Protein AF-A0A537JD29-F1 (afdb_monomer_lite)

Organism: NCBI:txid2569760

Structure (mmCIF, N/CA/C/O backbone):
data_AF-A0A537JD29-F1
#
_entry.id   AF-A0A537JD29-F1
#
loop_
_atom_site.group_PDB
_atom_site.id
_atom_site.type_symbol
_atom_site.label_atom_id
_atom_site.label_alt_id
_atom_site.label_comp_id
_atom_site.label_asym_id
_atom_site.label_entity_id
_atom_site.label_seq_id
_atom_site.pdbx_PDB_ins_code
_atom_site.Cartn_x
_atom_site.Cartn_y
_atom_site.Cartn_z
_atom_site.occupancy
_atom_site.B_iso_or_equiv
_atom_site.auth_seq_id
_atom_site.auth_comp_id
_atom_site.auth_asym_id
_atom_site.auth_atom_id
_atom_site.pdbx_PDB_model_num
ATOM 1 N N . MET A 1 1 ? -12.123 9.861 7.207 1.00 89.69 1 MET A N 1
ATOM 2 C CA . MET A 1 1 ? -10.855 10.580 6.941 1.00 89.69 1 MET A CA 1
ATOM 3 C C . MET A 1 1 ? -10.050 9.739 5.967 1.00 89.69 1 MET A C 1
ATOM 5 O O . MET A 1 1 ? -10.044 8.530 6.146 1.00 89.69 1 MET A O 1
ATOM 9 N N . PHE A 1 2 ? -9.421 10.338 4.955 1.00 95.25 2 PHE A N 1
ATOM 10 C CA . PHE A 1 2 ? -8.551 9.631 4.010 1.00 95.25 2 PHE A CA 1
ATOM 11 C C . PHE A 1 2 ? -7.210 10.363 3.930 1.00 95.25 2 PHE A C 1
ATOM 13 O O . PHE A 1 2 ? -7.191 11.588 3.830 1.00 95.25 2 PHE A O 1
ATOM 20 N N . LEU A 1 3 ? -6.114 9.619 4.061 1.00 94.88 3 LEU A N 1
ATOM 21 C CA . LEU A 1 3 ? -4.749 10.127 4.173 1.00 94.88 3 LEU A CA 1
ATOM 22 C C . LEU A 1 3 ? -3.884 9.432 3.125 1.00 94.88 3 LEU A C 1
ATOM 24 O O . LEU A 1 3 ? -3.910 8.206 3.030 1.00 94.88 3 LEU A O 1
ATOM 28 N N . THR A 1 4 ? -3.097 10.208 2.385 1.00 95.19 4 THR A N 1
ATOM 29 C CA . THR A 1 4 ? -2.090 9.695 1.452 1.00 95.19 4 THR A CA 1
ATOM 30 C C . THR A 1 4 ? -0.699 10.130 1.903 1.00 95.19 4 THR A C 1
ATOM 32 O O . THR A 1 4 ? -0.522 11.194 2.499 1.00 95.19 4 THR A O 1
ATOM 35 N N . LEU A 1 5 ? 0.296 9.282 1.648 1.00 94.88 5 LEU A N 1
ATOM 36 C CA . LEU A 1 5 ? 1.701 9.569 1.926 1.00 94.88 5 LEU A CA 1
ATOM 37 C C . LEU A 1 5 ? 2.4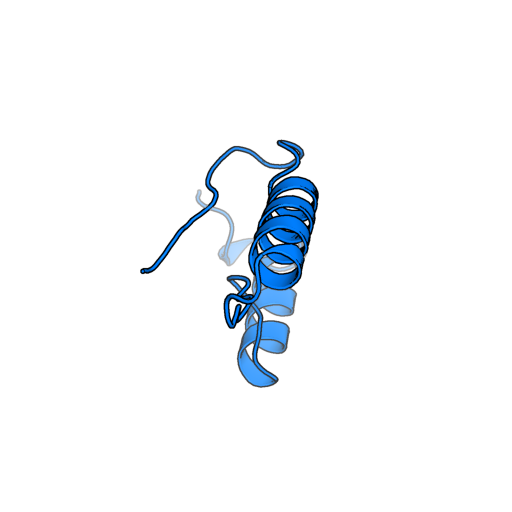66 9.564 0.609 1.00 94.88 5 LEU A C 1
ATOM 39 O O . LEU A 1 5 ? 2.667 8.507 0.015 1.00 94.88 5 LEU A O 1
ATOM 43 N N . GLU A 1 6 ? 2.910 10.746 0.190 1.00 94.62 6 GLU A N 1
ATOM 44 C CA . GLU A 1 6 ? 3.602 10.981 -1.078 1.00 94.62 6 GLU A CA 1
ATOM 45 C C . GLU A 1 6 ? 5.075 11.343 -0.869 1.00 94.62 6 GLU A C 1
ATOM 47 O O . GLU A 1 6 ? 5.486 11.800 0.197 1.00 94.62 6 GLU A O 1
ATOM 52 N N . GLY A 1 7 ? 5.892 11.123 -1.898 1.00 94.12 7 GLY A N 1
ATOM 53 C CA . GLY A 1 7 ? 7.326 11.416 -1.863 1.00 94.12 7 GLY A CA 1
ATOM 54 C C . GLY A 1 7 ? 8.151 10.519 -2.787 1.00 94.12 7 GLY A C 1
ATOM 55 O O . GLY A 1 7 ? 7.629 9.533 -3.318 1.00 94.12 7 GLY A O 1
ATOM 56 N N . PRO A 1 8 ? 9.450 10.807 -2.967 1.00 92.88 8 PRO A N 1
ATOM 57 C CA . PRO A 1 8 ? 10.316 10.028 -3.846 1.00 92.88 8 PRO A CA 1
ATOM 58 C C . PRO A 1 8 ? 10.529 8.592 -3.344 1.00 92.88 8 PRO A C 1
ATOM 60 O O . PRO A 1 8 ? 10.182 8.227 -2.210 1.00 92.88 8 PRO A O 1
ATOM 63 N N . GLU A 1 9 ? 11.073 7.734 -4.205 1.00 86.88 9 GLU A N 1
ATOM 64 C CA . GLU A 1 9 ? 11.510 6.397 -3.803 1.00 86.88 9 GLU A CA 1
ATOM 65 C C . GLU A 1 9 ? 12.549 6.490 -2.672 1.00 86.88 9 GLU A C 1
ATOM 67 O O . GLU A 1 9 ? 13.353 7.417 -2.621 1.00 86.88 9 GLU A O 1
ATOM 72 N N . GLY A 1 10 ? 12.463 5.590 -1.691 1.00 90.50 10 GLY A N 1
ATOM 73 C CA . GLY A 1 10 ? 13.320 5.637 -0.500 1.00 90.50 10 GLY A CA 1
ATOM 74 C C . GLY A 1 10 ? 12.932 6.672 0.569 1.00 90.50 10 GLY A C 1
ATOM 75 O O . GLY A 1 10 ? 13.480 6.616 1.662 1.00 90.50 10 GLY A O 1
ATOM 76 N N . ALA A 1 11 ? 11.933 7.540 0.349 1.00 95.62 11 ALA A N 1
ATOM 77 C CA . ALA A 1 11 ? 11.516 8.567 1.325 1.00 95.62 11 ALA A CA 1
ATOM 78 C C . ALA A 1 11 ? 10.881 8.034 2.632 1.00 95.62 11 ALA A C 1
ATOM 80 O O . ALA A 1 11 ? 10.407 8.808 3.457 1.00 95.62 11 ALA A O 1
ATOM 81 N N . GLY A 1 12 ? 10.805 6.713 2.824 1.00 95.94 12 GLY A N 1
ATOM 82 C CA . GLY A 1 12 ? 10.259 6.113 4.046 1.00 95.94 12 GLY A CA 1
ATOM 83 C C . GLY A 1 12 ? 8.729 6.064 4.131 1.00 95.94 12 GLY A C 1
ATOM 84 O O . GLY A 1 12 ? 8.206 5.734 5.190 1.00 95.94 12 GLY A O 1
ATOM 85 N N . LYS A 1 13 ? 8.002 6.322 3.033 1.00 95.44 13 LYS A N 1
ATOM 86 C CA . LYS A 1 13 ? 6.522 6.333 2.982 1.00 95.44 13 LYS A CA 1
ATOM 87 C C . LYS A 1 13 ? 5.882 5.097 3.619 1.00 95.44 13 LYS A C 1
ATOM 89 O O . LYS A 1 13 ? 5.012 5.226 4.467 1.00 95.44 13 LYS A O 1
ATOM 94 N N . THR A 1 14 ? 6.362 3.902 3.263 1.00 93.31 14 THR A N 1
ATOM 95 C CA . THR A 1 14 ? 5.878 2.631 3.833 1.00 93.31 14 THR A CA 1
ATOM 96 C C . THR A 1 14 ? 6.087 2.564 5.344 1.00 93.31 14 THR A C 1
ATOM 98 O O . THR A 1 14 ? 5.201 2.127 6.070 1.00 93.31 14 THR A O 1
ATOM 101 N N . THR A 1 15 ? 7.253 2.999 5.826 1.00 96.75 15 THR A N 1
ATOM 102 C CA . THR A 1 15 ? 7.567 3.008 7.259 1.00 96.75 15 THR A CA 1
ATOM 103 C C . THR A 1 15 ? 6.638 3.958 8.001 1.00 96.75 15 THR A C 1
ATOM 105 O O . THR A 1 15 ? 6.063 3.577 9.014 1.00 96.75 15 THR A O 1
ATOM 108 N N . GLN A 1 16 ? 6.451 5.169 7.473 1.00 97.19 16 GLN A N 1
ATOM 109 C CA . GLN A 1 16 ? 5.584 6.171 8.085 1.00 97.19 16 GLN A CA 1
ATOM 110 C C . GLN A 1 16 ? 4.108 5.756 8.054 1.00 97.19 16 GLN A C 1
ATOM 112 O O . GLN A 1 16 ? 3.423 5.930 9.055 1.00 97.19 16 GLN A O 1
ATOM 117 N N . ALA A 1 17 ? 3.637 5.132 6.967 1.00 95.88 17 ALA A N 1
ATOM 118 C CA . ALA A 1 17 ? 2.275 4.601 6.870 1.00 95.88 17 ALA A CA 1
ATOM 119 C C . ALA A 1 17 ? 1.965 3.636 8.021 1.00 95.88 17 ALA A C 1
ATOM 121 O O . ALA A 1 17 ? 0.970 3.811 8.721 1.00 95.88 17 ALA A O 1
ATOM 122 N N . ARG A 1 18 ? 2.872 2.679 8.263 1.00 96.12 18 ARG A N 1
ATOM 123 C CA . ARG A 1 18 ? 2.736 1.697 9.343 1.00 96.12 18 ARG A CA 1
ATOM 124 C C . ARG A 1 18 ? 2.725 2.360 10.721 1.00 96.12 18 ARG A C 1
ATOM 126 O O . ARG A 1 18 ? 1.871 2.039 11.538 1.00 96.12 18 ARG A O 1
ATOM 133 N N . LEU A 1 19 ? 3.649 3.291 10.975 1.00 97.81 19 LEU A N 1
ATOM 134 C CA . LEU A 1 19 ? 3.751 3.976 12.271 1.00 97.81 19 LEU A CA 1
ATOM 135 C C . LEU A 1 19 ? 2.506 4.816 12.582 1.00 97.81 19 LEU A C 1
ATOM 137 O O . LEU A 1 19 ? 1.998 4.771 13.698 1.00 97.81 19 LEU A O 1
ATOM 141 N N . VAL A 1 20 ? 1.988 5.547 11.592 1.00 96.94 20 VAL A N 1
ATOM 142 C CA . VAL A 1 20 ? 0.748 6.325 11.743 1.00 96.94 20 VAL A CA 1
ATOM 143 C C . VAL A 1 20 ? -0.446 5.401 11.979 1.00 96.94 20 VAL A C 1
ATOM 145 O O . VAL A 1 20 ? -1.275 5.677 12.845 1.00 96.94 20 VAL A O 1
ATOM 148 N N . ALA A 1 21 ? -0.529 4.286 11.249 1.00 97.06 21 ALA A N 1
ATOM 149 C CA . ALA A 1 21 ? -1.598 3.315 11.441 1.00 97.06 21 ALA A CA 1
ATOM 150 C C . ALA A 1 21 ? -1.562 2.681 12.843 1.00 97.06 21 ALA A C 1
ATOM 152 O O . ALA A 1 21 ? -2.608 2.532 13.473 1.00 97.06 21 ALA A O 1
ATOM 153 N N . GLU A 1 22 ? -0.374 2.347 13.354 1.00 98.19 22 GLU A N 1
ATOM 154 C CA . GLU A 1 22 ? -0.175 1.830 14.714 1.00 98.19 22 GLU A CA 1
ATOM 155 C C . GLU A 1 22 ? -0.580 2.849 15.790 1.00 98.19 22 GLU A C 1
ATOM 157 O O . GLU A 1 22 ? -1.318 2.482 16.706 1.00 98.19 22 GLU A O 1
ATOM 162 N N . ASP A 1 23 ? -0.187 4.122 15.657 1.00 98.25 23 ASP A N 1
ATOM 163 C CA . ASP A 1 23 ? -0.608 5.191 16.579 1.00 98.25 23 ASP A CA 1
ATOM 164 C C . ASP A 1 23 ? -2.136 5.336 16.617 1.00 98.25 23 ASP A C 1
ATOM 166 O O . ASP A 1 23 ? -2.755 5.348 17.683 1.00 98.25 23 ASP A O 1
ATOM 170 N N . PHE A 1 24 ? -2.775 5.386 15.448 1.00 97.88 24 PHE A N 1
ATOM 171 C CA . PHE A 1 24 ? -4.221 5.578 15.353 1.00 97.88 24 PHE A CA 1
ATOM 172 C C . PHE A 1 24 ? -5.000 4.393 15.922 1.00 97.88 24 PHE A C 1
ATOM 174 O O . PHE A 1 24 ? -5.955 4.601 16.676 1.00 97.88 24 PHE A O 1
ATOM 181 N N . ARG A 1 25 ? -4.559 3.161 15.649 1.00 97.94 25 ARG A N 1
ATOM 182 C CA . ARG A 1 25 ? -5.130 1.963 16.283 1.00 97.94 25 ARG A CA 1
ATOM 183 C C . ARG A 1 25 ? -4.931 1.980 17.797 1.00 97.94 25 ARG A C 1
ATOM 185 O O . ARG A 1 25 ? -5.868 1.676 18.528 1.00 97.94 25 ARG A O 1
ATOM 192 N N . GLY A 1 26 ? -3.758 2.401 18.280 1.00 98.38 26 GLY A N 1
ATOM 193 C CA . GLY A 1 26 ? -3.473 2.567 19.711 1.00 98.38 26 GLY A CA 1
ATOM 194 C C . GLY A 1 26 ? -4.394 3.576 20.406 1.00 98.38 26 GLY A C 1
ATOM 195 O O . GLY A 1 26 ? -4.660 3.464 21.601 1.00 98.38 26 GLY A O 1
ATOM 196 N N . ARG A 1 27 ? -4.950 4.521 19.645 1.00 98.06 27 ARG A N 1
ATOM 197 C CA . ARG A 1 27 ? -5.941 5.506 20.102 1.00 98.06 27 ARG A CA 1
ATOM 198 C C . ARG A 1 27 ? -7.393 5.038 19.944 1.00 98.06 27 ARG A C 1
ATOM 200 O O . ARG A 1 27 ? -8.306 5.822 20.191 1.00 98.06 27 ARG A O 1
ATOM 207 N N . GLY A 1 28 ? -7.615 3.783 19.549 1.00 98.31 28 GLY A N 1
ATOM 208 C CA . GLY A 1 28 ? -8.942 3.185 19.386 1.00 98.31 28 GLY A CA 1
ATOM 209 C C . GLY A 1 28 ? -9.641 3.530 18.069 1.00 98.31 28 GLY A C 1
ATOM 210 O O . GLY A 1 28 ? -10.851 3.344 17.964 1.00 98.31 28 GLY A O 1
ATOM 211 N N . LEU A 1 29 ? -8.913 4.047 17.074 1.00 98.25 29 LEU A N 1
ATOM 212 C CA . LEU A 1 29 ? -9.464 4.301 15.74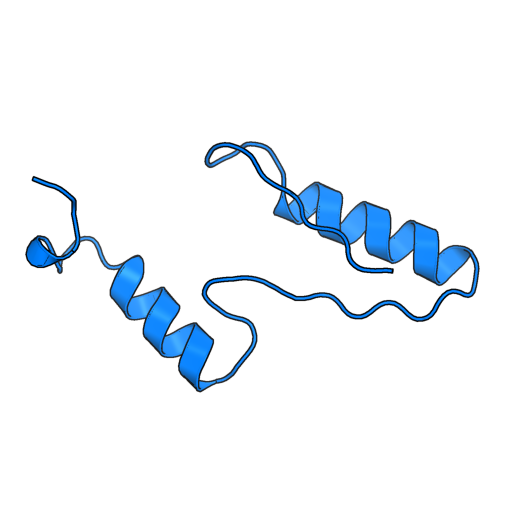5 1.00 98.25 29 LEU A CA 1
ATOM 213 C C . LEU A 1 29 ? -9.386 3.037 14.887 1.00 98.25 29 LEU A C 1
ATOM 215 O O . LEU A 1 29 ? -8.378 2.329 14.898 1.00 98.25 29 LEU A O 1
ATOM 219 N N . ASP A 1 30 ? -10.431 2.792 14.099 1.00 97.75 30 ASP A N 1
ATOM 220 C CA . ASP A 1 30 ? -10.375 1.795 13.033 1.00 97.75 30 ASP A CA 1
ATOM 221 C C . ASP A 1 30 ? -9.531 2.333 11.868 1.00 97.75 30 ASP A C 1
ATOM 223 O O . ASP A 1 30 ? -9.711 3.471 11.421 1.00 97.75 30 ASP A O 1
ATOM 227 N N . VAL A 1 31 ? -8.573 1.529 11.406 1.00 97.12 31 VAL A N 1
ATOM 228 C CA . VAL A 1 31 ? -7.581 1.938 10.406 1.00 97.12 31 VAL A CA 1
ATOM 229 C C . VAL A 1 31 ? -7.428 0.860 9.348 1.00 97.12 31 VAL A C 1
ATOM 231 O O . VAL A 1 31 ? -6.857 -0.209 9.600 1.00 97.12 31 VAL A O 1
ATOM 234 N N . LEU A 1 32 ? -7.843 1.212 8.133 1.00 95.25 32 LEU A N 1
ATOM 235 C CA . LEU A 1 32 ? -7.574 0.460 6.918 1.00 95.25 32 LEU A CA 1
ATOM 236 C C . LEU A 1 32 ? -6.325 1.018 6.227 1.00 95.25 32 LEU A C 1
ATOM 238 O O . LEU A 1 32 ? -6.263 2.201 5.897 1.00 95.25 32 LEU A O 1
ATOM 242 N N . GLU A 1 33 ? -5.346 0.153 5.987 1.00 93.81 33 GLU A N 1
ATOM 243 C CA . GLU A 1 33 ? -4.163 0.482 5.194 1.00 93.81 33 GLU A CA 1
ATOM 244 C C . GLU A 1 33 ? -4.388 0.077 3.735 1.00 93.81 33 GLU A C 1
ATOM 246 O O . GLU A 1 33 ? -4.864 -1.022 3.451 1.00 93.81 33 GLU A O 1
ATOM 251 N N . ALA A 1 34 ? -4.011 0.957 2.810 1.00 90.25 34 ALA A N 1
ATOM 252 C CA . ALA A 1 34 ? -4.021 0.694 1.377 1.00 90.25 34 ALA A CA 1
ATOM 253 C C . ALA A 1 34 ? -2.660 1.063 0.774 1.00 90.25 34 ALA A C 1
ATOM 255 O O . ALA A 1 34 ? -1.979 1.975 1.248 1.00 90.25 34 ALA A O 1
ATOM 256 N N . ARG A 1 35 ? -2.255 0.343 -0.275 1.00 84.94 35 ARG A N 1
ATOM 257 C CA . ARG A 1 35 ? -1.024 0.599 -1.031 1.00 84.94 35 ARG A CA 1
ATOM 258 C C . ARG A 1 35 ? -1.337 0.572 -2.518 1.00 84.94 35 ARG A C 1
ATOM 260 O O . ARG A 1 35 ? -1.965 -0.370 -2.985 1.00 84.94 35 ARG A O 1
ATOM 267 N N . GLU A 1 36 ? -0.783 1.530 -3.253 1.00 87.62 36 GLU A N 1
ATOM 268 C CA . GLU A 1 36 ? -0.895 1.603 -4.708 1.00 87.62 36 GLU A CA 1
ATOM 269 C C . GLU A 1 36 ? 0.485 1.772 -5.380 1.00 87.62 36 GLU A C 1
ATOM 271 O O . GLU A 1 36 ? 1.379 2.398 -4.801 1.00 87.62 36 GLU A O 1
ATOM 276 N N . PRO A 1 37 ? 0.691 1.197 -6.582 1.00 87.56 37 PRO A N 1
ATOM 277 C CA . PRO A 1 37 ? -0.091 0.089 -7.136 1.00 87.56 37 PRO A CA 1
ATOM 278 C C . PRO A 1 37 ? 0.067 -1.162 -6.252 1.00 87.56 37 PRO A C 1
ATOM 280 O O . PRO A 1 37 ? 1.162 -1.412 -5.731 1.00 87.56 37 PRO A O 1
ATOM 283 N N . GLY A 1 38 ? -1.017 -1.921 -6.065 1.00 87.56 38 GLY A N 1
ATOM 284 C CA . GLY A 1 38 ? -1.064 -3.091 -5.181 1.00 87.56 38 GLY A CA 1
ATOM 285 C C . GLY A 1 38 ? -2.375 -3.204 -4.397 1.00 87.56 38 GLY A C 1
ATOM 286 O O . GLY A 1 38 ? -3.397 -2.646 -4.793 1.00 87.56 38 GLY A O 1
ATOM 287 N N . GLY A 1 39 ? -2.356 -3.964 -3.302 1.00 85.50 39 GLY A N 1
ATOM 288 C CA . GLY A 1 39 ? -3.440 -4.008 -2.307 1.00 85.50 39 GLY A CA 1
ATOM 289 C C . GLY A 1 39 ? -4.632 -4.910 -2.650 1.00 85.50 39 GLY A C 1
ATOM 290 O O . GLY A 1 39 ? -5.504 -5.122 -1.812 1.00 85.50 39 GLY A O 1
ATOM 291 N N . THR A 1 40 ? -4.665 -5.494 -3.849 1.00 90.31 40 THR A N 1
ATOM 292 C CA . THR A 1 40 ? -5.632 -6.526 -4.263 1.00 90.31 40 THR A CA 1
ATOM 293 C C . THR A 1 40 ? -4.917 -7.610 -5.073 1.00 90.31 40 THR A C 1
ATOM 295 O O . THR A 1 40 ? -3.861 -7.323 -5.638 1.00 90.31 40 THR A O 1
ATOM 298 N N . PRO A 1 41 ? -5.468 -8.835 -5.211 1.00 92.81 41 PRO A N 1
ATOM 299 C CA . PRO A 1 41 ? -4.817 -9.889 -5.994 1.00 92.81 41 PRO A CA 1
ATOM 300 C C . PRO A 1 41 ? -4.465 -9.464 -7.427 1.00 92.81 41 PRO A C 1
ATOM 302 O O . PRO A 1 41 ? -3.386 -9.784 -7.917 1.00 92.81 41 PRO A O 1
ATOM 305 N N . ILE A 1 42 ? -5.348 -8.705 -8.086 1.00 94.31 42 ILE A N 1
ATOM 306 C CA . ILE A 1 42 ? -5.086 -8.166 -9.425 1.00 94.31 42 ILE A CA 1
ATOM 307 C C . ILE A 1 42 ? -4.152 -6.949 -9.388 1.00 94.31 42 ILE A C 1
ATOM 309 O O . ILE A 1 42 ? -3.280 -6.820 -10.241 1.00 94.31 42 ILE A O 1
ATOM 313 N N . GLY A 1 43 ? -4.272 -6.089 -8.373 1.00 91.44 43 GLY A N 1
ATOM 314 C CA . GLY A 1 43 ? -3.389 -4.939 -8.177 1.00 91.44 43 GLY A CA 1
ATOM 315 C C . GLY A 1 43 ? -1.929 -5.341 -7.967 1.00 91.44 43 GLY A C 1
ATOM 316 O O . GLY A 1 43 ? -1.039 -4.684 -8.497 1.00 91.44 43 GLY A O 1
ATOM 317 N N . GLU A 1 44 ? -1.671 -6.449 -7.265 1.00 92.25 44 GLU A N 1
ATOM 318 C CA . GLU A 1 44 ? -0.320 -7.003 -7.110 1.00 92.25 44 GLU A CA 1
ATOM 319 C C . GLU A 1 44 ? 0.245 -7.531 -8.438 1.00 92.25 44 GLU A C 1
ATOM 321 O O . GLU A 1 44 ? 1.424 -7.326 -8.727 1.00 92.25 44 GLU A O 1
ATOM 326 N N . GLN A 1 45 ? -0.586 -8.137 -9.297 1.00 92.88 45 GLN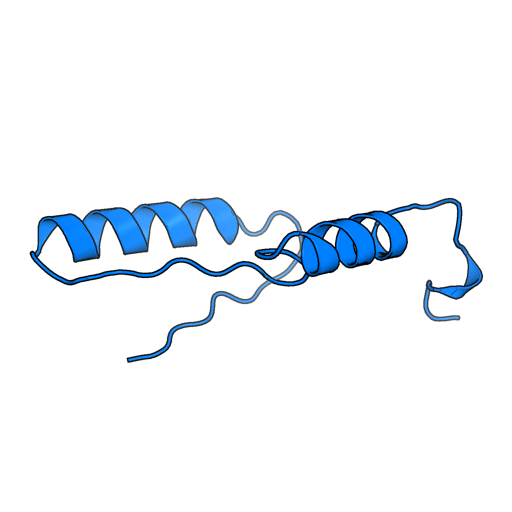 A N 1
ATOM 327 C CA . GLN A 1 45 ? -0.159 -8.545 -10.643 1.00 92.88 45 GLN A CA 1
ATOM 328 C C . GLN A 1 45 ? 0.192 -7.330 -11.510 1.00 92.88 45 GLN A C 1
ATOM 330 O O . GLN A 1 45 ? 1.236 -7.313 -12.159 1.00 92.88 45 GLN A O 1
ATOM 335 N N . ILE A 1 46 ? -0.637 -6.283 -11.475 1.00 92.19 46 ILE A N 1
ATOM 336 C CA . ILE A 1 46 ? -0.376 -5.025 -12.189 1.00 92.19 46 ILE A CA 1
ATOM 337 C C . ILE A 1 46 ? 0.909 -4.371 -11.669 1.00 92.19 46 ILE A C 1
ATOM 339 O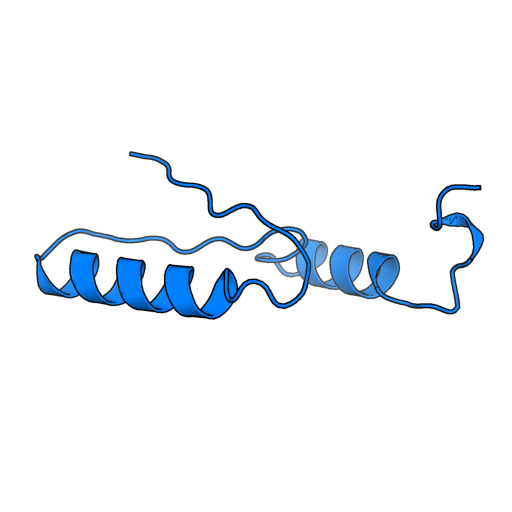 O . ILE A 1 46 ? 1.749 -3.949 -12.458 1.00 92.19 46 ILE A O 1
ATOM 343 N N . ARG A 1 47 ? 1.108 -4.331 -10.347 1.00 90.19 47 ARG A N 1
ATOM 344 C CA . ARG A 1 47 ? 2.340 -3.829 -9.728 1.00 90.19 47 ARG A CA 1
ATOM 345 C C . ARG A 1 47 ? 3.569 -4.582 -10.233 1.00 90.19 47 ARG A C 1
ATOM 347 O O . ARG A 1 47 ? 4.564 -3.947 -10.571 1.00 90.19 47 ARG A O 1
ATOM 354 N N . ALA A 1 48 ? 3.511 -5.913 -10.263 1.00 90.31 48 ALA A N 1
ATOM 355 C CA . ALA A 1 48 ? 4.619 -6.735 -10.734 1.00 90.31 48 ALA A CA 1
ATOM 356 C C . ALA A 1 48 ? 4.970 -6.419 -12.193 1.00 90.31 48 ALA A C 1
ATOM 358 O O . ALA A 1 48 ? 6.146 -6.274 -12.507 1.00 90.31 48 ALA A O 1
ATOM 359 N N . LEU A 1 49 ? 3.960 -6.239 -13.053 1.00 90.25 49 LEU A N 1
ATOM 360 C CA . LEU A 1 49 ? 4.173 -5.797 -14.430 1.00 90.25 49 LEU A CA 1
ATOM 361 C C . LEU A 1 49 ? 4.873 -4.434 -14.464 1.00 90.25 49 LEU A C 1
ATOM 363 O O . LEU A 1 49 ? 5.915 -4.331 -15.103 1.00 90.25 49 LEU A O 1
ATOM 367 N N . LEU A 1 50 ? 4.351 -3.436 -13.739 1.00 87.88 50 LEU A N 1
ATOM 368 C CA . LEU A 1 50 ? 4.869 -2.059 -13.702 1.00 87.88 50 LEU A CA 1
ATOM 369 C C . LEU A 1 50 ? 6.323 -1.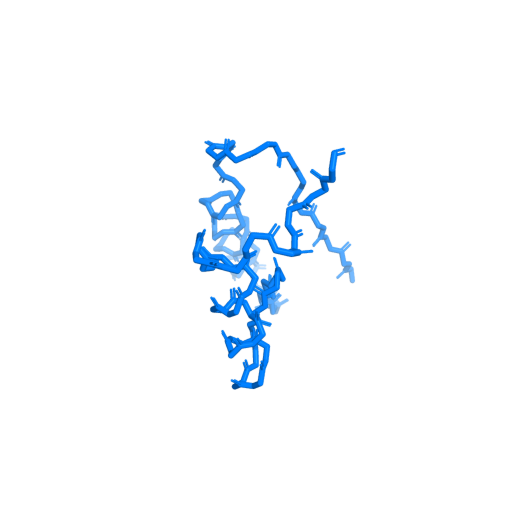947 -13.213 1.00 87.88 50 LEU A C 1
ATOM 371 O O . LEU A 1 50 ? 7.048 -1.068 -13.668 1.00 87.88 50 LEU A O 1
ATOM 375 N N . LEU A 1 51 ? 6.745 -2.804 -12.279 1.00 85.88 51 LEU A N 1
ATOM 376 C CA . LEU A 1 51 ? 8.092 -2.774 -11.690 1.00 85.88 51 LEU A CA 1
ATOM 377 C C . LEU A 1 51 ? 9.112 -3.648 -12.430 1.00 85.88 51 LEU A C 1
ATOM 379 O O . LEU A 1 51 ? 10.296 -3.638 -12.089 1.00 85.88 51 LEU A O 1
ATOM 383 N N . ASP A 1 52 ? 8.676 -4.425 -13.417 1.00 88.75 52 ASP A N 1
ATOM 384 C CA . ASP A 1 52 ? 9.562 -5.289 -14.181 1.00 88.75 52 ASP A CA 1
ATOM 385 C C . ASP A 1 52 ? 10.374 -4.477 -15.198 1.00 88.75 52 ASP A C 1
ATOM 387 O O . ASP A 1 52 ? 9.869 -4.022 -16.226 1.00 88.75 52 ASP A O 1
ATOM 391 N N . ALA A 1 53 ? 11.674 -4.347 -14.927 1.00 83.31 53 ALA A N 1
ATOM 392 C CA . ALA A 1 53 ? 12.620 -3.595 -15.749 1.00 83.31 53 ALA A CA 1
ATOM 393 C C . ALA A 1 53 ? 12.771 -4.126 -17.190 1.00 83.31 53 ALA A C 1
ATOM 395 O O . ALA A 1 53 ? 13.354 -3.446 -18.038 1.00 83.31 53 ALA A O 1
ATOM 396 N N . ARG A 1 54 ? 12.268 -5.331 -17.491 1.00 87.19 54 ARG A N 1
ATOM 397 C CA . ARG A 1 54 ? 12.263 -5.893 -18.850 1.00 87.19 54 ARG A CA 1
ATOM 398 C C . ARG A 1 54 ? 11.236 -5.209 -19.753 1.00 87.19 54 ARG A C 1
ATOM 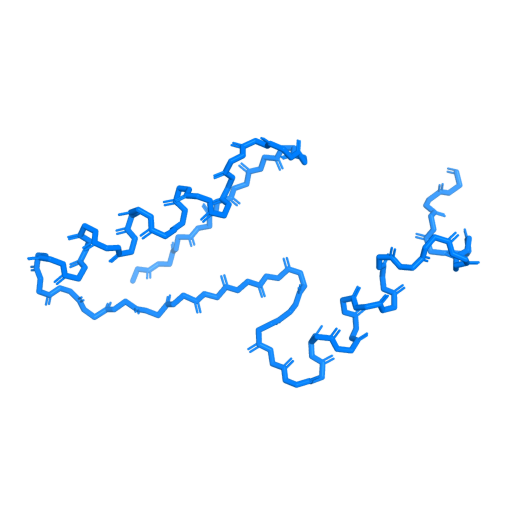400 O O . ARG A 1 54 ? 11.436 -5.183 -20.965 1.00 87.19 54 ARG A O 1
ATOM 407 N N . HIS A 1 55 ? 10.176 -4.638 -19.186 1.00 85.44 55 HIS A N 1
ATOM 408 C CA . HIS A 1 55 ? 9.102 -3.972 -19.920 1.00 85.44 55 HIS A CA 1
ATOM 409 C C . HIS A 1 55 ? 9.460 -2.511 -20.221 1.00 85.44 55 HIS A C 1
ATOM 411 O O . HIS A 1 55 ? 8.932 -1.563 -19.633 1.00 85.44 55 HIS A O 1
ATOM 417 N N . ARG A 1 56 ? 10.406 -2.323 -21.143 1.00 78.25 56 ARG A N 1
ATOM 418 C CA . ARG A 1 56 ? 10.969 -1.005 -21.479 1.00 78.25 56 ARG A CA 1
ATOM 419 C C . ARG A 1 56 ? 9.946 -0.056 -22.105 1.00 78.25 56 ARG A C 1
ATOM 421 O O . ARG A 1 56 ? 10.151 1.151 -22.062 1.00 78.25 56 ARG A O 1
ATOM 428 N N . GLU A 1 57 ? 8.853 -0.581 -22.650 1.00 82.06 57 GLU A N 1
ATOM 429 C CA . GLU A 1 57 ? 7.733 0.172 -23.217 1.00 82.06 57 GLU A CA 1
ATOM 430 C C . GLU A 1 57 ? 6.927 0.943 -22.162 1.00 82.06 57 GLU A C 1
ATOM 432 O O . GLU A 1 57 ? 6.207 1.873 -22.515 1.00 82.06 57 GLU A O 1
ATOM 437 N N . MET A 1 58 ? 7.039 0.573 -20.880 1.00 76.88 58 MET A N 1
ATOM 438 C CA . MET A 1 58 ? 6.360 1.273 -19.783 1.00 76.88 58 MET A CA 1
ATOM 439 C C . MET A 1 58 ? 7.180 2.418 -19.184 1.00 76.88 58 MET A C 1
ATOM 441 O O . MET A 1 58 ? 6.628 3.244 -18.459 1.00 76.88 58 MET A O 1
ATOM 445 N N . ALA A 1 59 ? 8.481 2.496 -19.474 1.00 68.31 59 ALA A N 1
ATOM 446 C CA . ALA A 1 59 ? 9.280 3.653 -19.096 1.00 68.31 59 ALA A CA 1
ATOM 447 C C . ALA A 1 59 ? 8.938 4.832 -20.020 1.00 68.31 59 ALA A C 1
ATOM 449 O O . ALA A 1 59 ? 8.878 4.675 -21.241 1.00 68.31 59 ALA A O 1
ATOM 450 N N . ALA A 1 60 ? 8.717 6.017 -19.442 1.00 63.97 60 ALA A N 1
ATOM 451 C CA . ALA A 1 60 ? 8.557 7.236 -20.228 1.00 63.97 60 ALA A CA 1
ATOM 452 C C . ALA A 1 60 ? 9.803 7.443 -21.110 1.00 63.97 60 ALA A C 1
ATOM 454 O O . ALA A 1 60 ? 10.929 7.276 -20.634 1.00 63.97 60 ALA A O 1
ATOM 455 N N . ARG A 1 61 ? 9.580 7.744 -22.395 1.00 59.28 61 ARG A N 1
ATOM 456 C CA . ARG A 1 61 ? 10.642 8.078 -23.355 1.00 59.28 61 ARG A CA 1
ATOM 457 C C . ARG A 1 61 ? 11.403 9.331 -22.946 1.00 59.28 61 ARG A C 1
ATOM 459 O O . ARG A 1 61 ? 10.740 10.282 -22.479 1.00 59.28 61 ARG A O 1
#

Foldseek 3Di:
DDDDFDDDPPPCRVVVQVVVQVVCVVVVDDDDDDDPCPRDPVSVVVVVVLPDPVPVVNDDD

Radius of gyration: 14.82 Å; chains: 1; bounding box: 24×21×44 Å

Secondary structure (DSSP, 8-state):
-------STTS-HHHHHHHHHHHHHHTT-------SS-SSHHHHHHHHHHH-TT-GGGS--

pLDDT: mean 90.88, std 8.0, range [59.28, 98.38]

InterPro domains:
  IPR027417 P-loop containing nucleoside triphosphate hydrolase [G3DSA:3.40.50.300] (1-61)
  IPR027417 P-loop containing nucleoside triphosphate hydrolase [SSF52540] (1-58)
  IPR039430 Thymidylate kinase-like domain [PF02223] (5-57)

Sequence (61 aa):
MFLTLEGPEGAGKTTQARLVAEDFRGRGLDVLEAREPGGTPIGEQIRALLLDARHREMAAR